Protein AF-A0A3A9BE74-F1 (afdb_monomer)

Radius of gyration: 22.1 Å; Cα contacts (8 Å, |Δi|>4): 81; chains: 1; bounding box: 49×47×72 Å

Foldseek 3Di:
DPDPDDDDDDDDDPPDDDPPVVVVVVVLLVVLLVVLLVVCCVVQLDLLNLVCLVVVVSQVVVQVVVCSCVVSVHDPVSNVVSSVVSSVVSVVVLVVVLVVVLVVLVPDPVDDPVRNVVSNVCSVDSQSVSCVRVVHDRPDDPVVDDD

Sequence (147 aa):
MQNDKVCKTVRQYNREPIPPEDMAKLQEIADDYSRVKNYVYDRFGGIGSLSKLYPGYTVQNEMTAANLRKALRLPSVYFYLAIFDALGDIKGQWIQTKSKVRQLIGANDNFTPEEKHYLRFVLKVNNAFTAILNQQDLKLPRDIWGE

Nearest PDB structures (foldseek):
  8b6l-assembly1_G  TM=3.663E-01  e=6.766E+00  Homo sapiens

pLDDT: mean 86.99, std 13.21, range [31.09, 97.31]

Structure (mmCIF, N/CA/C/O backbone):
data_AF-A0A3A9BE74-F1
#
_entry.id   AF-A0A3A9BE74-F1
#
loop_
_atom_site.group_PDB
_atom_site.id
_atom_site.type_symbol
_atom_site.label_atom_id
_atom_site.label_alt_id
_atom_site.label_comp_id
_atom_site.label_asym_id
_atom_site.label_entity_id
_atom_site.label_seq_id
_atom_site.pdbx_PDB_ins_code
_atom_site.Cartn_x
_atom_site.Cartn_y
_atom_site.Cartn_z
_atom_site.occupancy
_atom_site.B_iso_or_equiv
_atom_site.auth_seq_id
_atom_site.auth_comp_id
_atom_site.auth_asym_id
_atom_site.auth_atom_id
_atom_site.pdbx_PDB_model_num
ATOM 1 N N . MET A 1 1 ? -16.634 37.745 -11.639 1.00 43.22 1 MET A N 1
ATOM 2 C CA . MET A 1 1 ? -16.090 37.305 -12.941 1.00 43.22 1 MET A CA 1
ATOM 3 C C . MET A 1 1 ? -15.905 35.798 -12.874 1.00 43.22 1 MET A C 1
ATOM 5 O O . MET A 1 1 ? -15.111 35.339 -12.061 1.00 43.22 1 MET A O 1
ATOM 9 N N . GLN A 1 2 ? -16.711 35.037 -13.617 1.00 54.34 2 GLN A N 1
ATOM 10 C CA . GLN A 1 2 ? -16.534 33.589 -13.764 1.00 54.34 2 GLN A CA 1
ATOM 11 C C . GLN A 1 2 ? -15.200 33.340 -14.469 1.00 54.34 2 GLN A C 1
ATOM 13 O O . GLN A 1 2 ? -14.890 33.977 -15.470 1.00 54.34 2 GLN A O 1
ATOM 18 N N . ASN A 1 3 ? -14.370 32.482 -13.889 1.00 56.38 3 ASN A N 1
ATOM 19 C CA . ASN A 1 3 ? -13.081 32.129 -14.460 1.00 56.38 3 ASN A CA 1
ATOM 20 C C . ASN A 1 3 ? -13.355 31.158 -15.623 1.00 56.38 3 ASN A C 1
ATOM 22 O O . ASN A 1 3 ? -13.627 29.986 -15.373 1.00 56.38 3 ASN A O 1
ATOM 26 N N . ASP A 1 4 ? -13.310 31.647 -16.866 1.00 67.94 4 ASP A N 1
ATOM 27 C CA . ASP A 1 4 ? -13.501 30.910 -18.138 1.00 67.94 4 ASP A CA 1
ATOM 28 C C . ASP A 1 4 ? -12.377 29.886 -18.428 1.00 67.94 4 ASP A C 1
ATOM 30 O O . ASP A 1 4 ? -11.951 29.660 -19.561 1.00 67.94 4 ASP A O 1
ATOM 34 N N . LYS A 1 5 ? -11.822 29.253 -17.391 1.00 67.56 5 LYS A N 1
ATOM 35 C CA . LYS A 1 5 ? -10.755 28.262 -17.531 1.00 67.56 5 LYS A CA 1
ATOM 36 C C . LYS A 1 5 ? -11.354 26.867 -17.565 1.00 67.56 5 LYS A C 1
ATOM 38 O O . LYS A 1 5 ? -11.664 26.267 -16.541 1.00 67.56 5 LYS A O 1
ATOM 43 N N . VAL A 1 6 ? -11.482 26.342 -18.776 1.00 73.06 6 VAL A N 1
ATOM 44 C CA . VAL A 1 6 ? -11.879 24.957 -19.023 1.00 73.06 6 VAL A CA 1
ATOM 45 C C . VAL A 1 6 ? -10.674 24.038 -18.783 1.00 73.06 6 VAL A C 1
ATOM 47 O O . VAL A 1 6 ? -9.757 23.976 -19.600 1.00 73.06 6 VAL A O 1
ATOM 50 N N . CYS A 1 7 ? -10.662 23.305 -17.667 1.00 72.75 7 CYS A N 1
ATOM 51 C CA . CYS A 1 7 ? -9.668 22.258 -17.413 1.00 72.75 7 CYS A CA 1
ATOM 52 C C . CYS A 1 7 ? -10.023 20.998 -18.217 1.00 72.75 7 CYS A C 1
ATOM 54 O O . CYS A 1 7 ? -10.996 20.314 -17.905 1.00 72.75 7 CYS A O 1
ATOM 56 N N . LYS A 1 8 ? -9.231 20.673 -19.245 1.00 73.81 8 LYS A N 1
ATOM 57 C CA . LYS A 1 8 ? -9.322 19.405 -19.989 1.00 73.81 8 LYS A CA 1
ATOM 58 C C . LYS A 1 8 ? -8.047 18.596 -19.803 1.00 73.81 8 LYS A C 1
ATOM 60 O O . LYS A 1 8 ? -6.948 19.141 -19.853 1.00 73.81 8 LYS A O 1
ATOM 65 N N . THR A 1 9 ? -8.193 17.286 -19.644 1.00 78.62 9 THR A N 1
ATOM 66 C CA . THR A 1 9 ? -7.065 16.353 -19.697 1.00 78.62 9 THR A CA 1
ATOM 67 C C . THR A 1 9 ? -6.572 16.261 -21.139 1.00 78.62 9 THR A C 1
ATOM 69 O O . THR A 1 9 ? -7.210 15.629 -21.979 1.00 78.62 9 THR A O 1
ATOM 72 N N . VAL A 1 10 ? -5.444 16.904 -21.437 1.00 80.00 10 VAL A N 1
ATOM 73 C CA . VAL A 1 10 ? -4.772 16.770 -22.734 1.00 80.00 10 VAL A CA 1
ATOM 74 C C . VAL A 1 10 ? -3.904 15.519 -22.685 1.00 80.00 10 VAL A C 1
ATOM 76 O O . VAL A 1 10 ? -2.958 15.446 -21.905 1.00 80.00 10 VAL A O 1
ATOM 79 N N . ARG A 1 11 ? -4.228 14.521 -23.510 1.00 77.50 11 ARG A N 1
ATOM 80 C CA . ARG A 1 11 ? -3.345 13.374 -23.742 1.00 77.50 11 ARG A CA 1
ATOM 81 C C . ARG A 1 11 ? -2.416 13.727 -24.894 1.00 77.50 11 ARG A C 1
ATOM 83 O O . ARG A 1 11 ? -2.881 13.926 -26.012 1.00 77.50 11 ARG A O 1
ATOM 90 N N . GLN A 1 12 ? -1.127 13.856 -24.604 1.00 78.44 12 GLN A N 1
ATOM 91 C CA . GLN A 1 12 ? -0.111 14.052 -25.630 1.00 78.44 12 GLN A CA 1
ATOM 92 C C . GLN A 1 12 ? 0.393 12.688 -26.083 1.00 78.44 12 GLN A C 1
ATOM 94 O O . GLN A 1 12 ? 0.829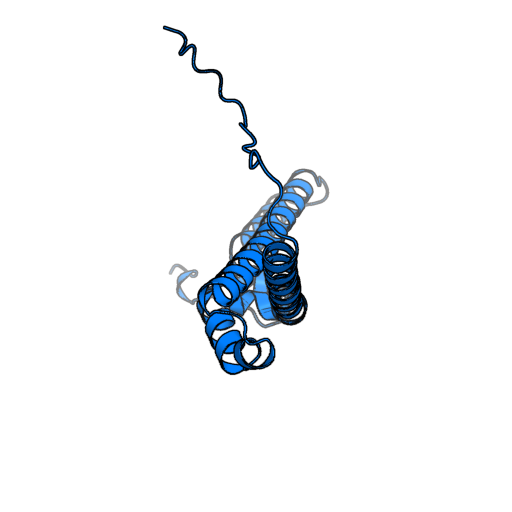 11.875 -25.272 1.00 78.44 12 GLN A O 1
ATOM 99 N N . TYR A 1 13 ? 0.299 12.451 -27.384 1.00 81.31 13 TYR A N 1
ATOM 100 C CA . TYR A 1 13 ? 0.863 11.282 -28.035 1.00 81.31 13 TYR A CA 1
ATOM 101 C C . TYR A 1 13 ? 2.060 11.737 -28.857 1.00 81.31 13 TYR A C 1
ATOM 103 O O . TYR A 1 13 ? 2.042 12.833 -29.426 1.00 81.31 13 TYR A O 1
ATOM 111 N N . ASN A 1 14 ? 3.089 10.898 -28.932 1.00 81.38 14 ASN A N 1
ATOM 112 C CA . ASN A 1 14 ? 4.168 11.147 -29.873 1.00 81.38 14 ASN A CA 1
ATOM 113 C C . ASN A 1 14 ? 3.605 11.126 -31.296 1.00 81.38 14 ASN A C 1
ATOM 115 O O . ASN A 1 14 ? 2.755 10.299 -31.629 1.00 81.38 14 ASN A O 1
ATOM 119 N N . ARG A 1 15 ? 4.085 12.054 -32.131 1.00 87.31 15 ARG A N 1
ATOM 120 C CA . ARG A 1 15 ? 3.718 12.120 -33.551 1.00 87.31 15 ARG A CA 1
ATOM 121 C C . ARG A 1 15 ? 4.101 10.835 -34.288 1.00 87.31 15 ARG A C 1
ATOM 123 O O . ARG A 1 15 ? 3.391 10.423 -35.198 1.00 87.31 15 ARG A O 1
ATOM 130 N N . GLU A 1 16 ? 5.211 10.226 -33.890 1.00 91.12 16 GLU A N 1
ATOM 131 C CA . GLU A 1 16 ? 5.730 8.987 -34.459 1.00 91.12 16 GLU A CA 1
ATOM 132 C C . GLU A 1 16 ? 5.773 7.892 -33.386 1.00 91.12 16 GLU A C 1
ATOM 134 O O . GLU A 1 16 ? 5.975 8.202 -32.203 1.00 91.12 16 GLU A O 1
ATOM 139 N N . PRO A 1 17 ? 5.575 6.617 -33.767 1.00 88.06 17 PRO A N 1
ATOM 140 C CA . PRO A 1 17 ? 5.746 5.505 -32.847 1.00 88.06 17 PRO A CA 1
ATOM 141 C C . PRO A 1 17 ? 7.155 5.493 -32.253 1.00 88.06 17 PRO A C 1
ATOM 143 O O . PRO A 1 17 ? 8.136 5.786 -32.935 1.00 88.06 17 PRO A O 1
ATOM 146 N N . ILE A 1 18 ? 7.251 5.111 -30.982 1.00 91.12 18 ILE A N 1
ATOM 147 C CA . ILE A 1 18 ? 8.545 4.843 -30.353 1.00 91.12 18 ILE A CA 1
ATOM 148 C C . ILE A 1 18 ? 9.202 3.679 -31.116 1.00 91.12 18 ILE A C 1
ATOM 150 O O . ILE A 1 18 ? 8.505 2.699 -31.408 1.00 91.12 18 ILE A O 1
ATOM 154 N N . PRO A 1 19 ? 10.507 3.757 -31.439 1.00 95.19 19 PRO A N 1
ATOM 155 C CA . PRO A 1 19 ? 11.218 2.663 -32.085 1.00 95.19 19 PRO A CA 1
ATOM 156 C C . PRO A 1 19 ? 10.998 1.330 -31.350 1.00 95.19 19 PRO A C 1
ATOM 158 O O . PRO A 1 19 ? 10.988 1.320 -30.115 1.00 95.19 19 PRO A O 1
ATOM 161 N N . PRO A 1 20 ? 10.849 0.195 -32.062 1.00 95.06 20 PRO A N 1
ATOM 162 C CA . PRO A 1 20 ? 10.540 -1.091 -31.432 1.00 95.06 20 PRO A CA 1
ATOM 163 C C . PRO A 1 20 ? 11.522 -1.496 -30.326 1.00 95.06 20 PRO A C 1
ATOM 165 O O . PRO A 1 20 ? 11.110 -2.041 -29.307 1.00 95.06 20 PRO A O 1
ATOM 168 N N . GLU A 1 21 ? 12.809 -1.191 -30.504 1.00 95.56 21 GLU A N 1
ATOM 169 C CA . GLU A 1 21 ? 13.851 -1.474 -29.514 1.00 95.56 21 GLU A CA 1
ATOM 170 C C . GLU A 1 21 ? 13.658 -0.671 -28.218 1.00 95.56 21 GLU A C 1
ATOM 172 O O . GLU A 1 21 ? 13.757 -1.216 -27.119 1.00 95.56 21 GLU A O 1
ATOM 177 N N . ASP A 1 22 ? 13.340 0.618 -28.332 1.00 94.62 22 ASP A N 1
ATOM 178 C CA . ASP A 1 22 ? 13.110 1.480 -27.173 1.00 94.62 22 ASP A CA 1
ATOM 179 C C . ASP A 1 22 ? 11.806 1.117 -26.465 1.00 94.62 22 ASP A C 1
ATOM 181 O O . ASP A 1 22 ? 11.757 1.083 -25.237 1.00 94.62 22 ASP A O 1
ATOM 185 N N . MET A 1 23 ? 10.763 0.772 -27.225 1.00 94.75 23 MET A N 1
ATOM 186 C CA . MET A 1 23 ? 9.523 0.252 -26.652 1.00 94.75 23 MET A CA 1
ATOM 187 C C . MET A 1 23 ? 9.772 -1.045 -25.875 1.00 94.75 23 MET A C 1
ATOM 189 O O . MET A 1 23 ? 9.283 -1.176 -24.757 1.00 94.75 23 MET A O 1
ATOM 193 N N . ALA A 1 24 ? 10.572 -1.969 -26.415 1.00 95.94 24 ALA A N 1
ATOM 194 C CA . ALA A 1 24 ? 10.918 -3.210 -25.726 1.00 95.94 24 ALA A CA 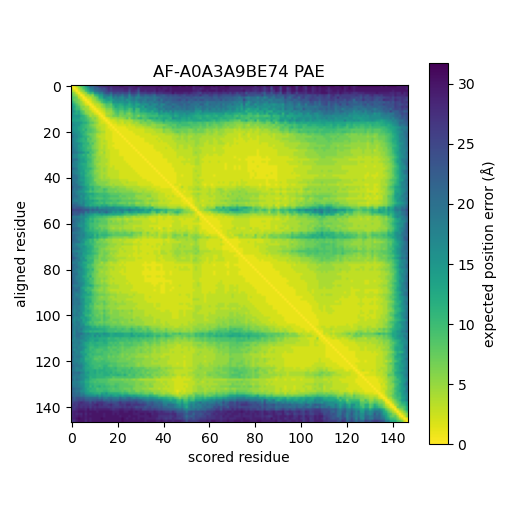1
ATOM 195 C C . ALA A 1 24 ? 11.631 -2.944 -24.388 1.00 95.94 24 ALA A C 1
ATOM 197 O O . ALA A 1 24 ? 11.254 -3.528 -23.372 1.00 95.94 24 ALA A O 1
ATOM 198 N N . LYS A 1 25 ? 12.582 -1.998 -24.353 1.00 93.56 25 LYS A N 1
ATOM 199 C CA . LYS A 1 25 ? 13.247 -1.567 -23.107 1.00 93.56 25 LYS A CA 1
ATOM 200 C C . LYS A 1 25 ? 12.259 -0.969 -22.102 1.00 93.56 25 LYS A C 1
ATOM 202 O O . LYS A 1 25 ? 12.344 -1.248 -20.909 1.00 93.56 25 LYS A O 1
ATOM 207 N N . LEU A 1 26 ? 11.314 -0.144 -22.561 1.00 93.81 26 LEU A N 1
ATOM 208 C CA . LEU A 1 26 ? 10.272 0.421 -21.695 1.00 93.81 26 LEU A CA 1
ATOM 209 C C . LEU A 1 26 ? 9.352 -0.666 -21.128 1.00 93.81 26 LEU A C 1
ATOM 211 O O . LEU A 1 26 ? 8.977 -0.592 -19.959 1.00 93.81 26 LEU A O 1
ATOM 215 N N . GLN A 1 27 ? 9.013 -1.672 -21.936 1.00 95.69 27 GLN A N 1
ATOM 216 C CA . GLN A 1 27 ? 8.211 -2.819 -21.518 1.00 95.69 27 GLN A CA 1
ATOM 217 C C . GLN A 1 27 ? 8.937 -3.635 -20.440 1.00 95.69 27 GLN A C 1
ATOM 219 O O . GLN A 1 27 ? 8.345 -3.931 -19.409 1.00 95.69 27 GLN A O 1
ATOM 224 N N . GLU A 1 28 ? 10.234 -3.907 -20.625 1.00 95.44 28 GLU A N 1
ATOM 225 C CA . GLU A 1 28 ? 11.073 -4.606 -19.640 1.00 95.44 28 GLU A CA 1
ATOM 226 C C . GLU A 1 28 ? 11.116 -3.853 -18.300 1.00 95.44 28 GLU A C 1
ATOM 228 O O . GLU A 1 28 ? 10.883 -4.436 -17.240 1.00 95.44 28 GLU A O 1
ATOM 233 N N . ILE A 1 29 ? 11.315 -2.529 -18.340 1.00 95.00 29 ILE A N 1
ATOM 234 C CA . ILE A 1 29 ? 11.275 -1.684 -17.137 1.00 95.00 29 ILE A CA 1
ATOM 235 C C . ILE A 1 29 ? 9.895 -1.742 -16.473 1.00 95.00 29 ILE A C 1
ATOM 237 O O . ILE A 1 29 ? 9.818 -1.803 -15.246 1.00 95.00 29 ILE A O 1
ATOM 241 N N . ALA A 1 30 ? 8.810 -1.708 -17.251 1.00 95.81 30 ALA A N 1
ATOM 242 C CA . ALA A 1 30 ? 7.449 -1.772 -16.724 1.00 95.81 30 ALA A CA 1
ATOM 243 C C . ALA A 1 30 ? 7.149 -3.126 -16.058 1.00 95.81 30 ALA A C 1
ATOM 245 O O . ALA A 1 30 ? 6.542 -3.160 -14.982 1.00 95.81 30 ALA A O 1
ATOM 246 N N . ASP A 1 31 ? 7.617 -4.225 -16.646 1.00 97.19 31 ASP A N 1
ATOM 247 C CA . ASP A 1 31 ? 7.471 -5.570 -16.091 1.00 97.19 31 ASP A CA 1
ATOM 248 C C . ASP A 1 31 ? 8.232 -5.706 -14.769 1.00 97.19 31 ASP A C 1
ATOM 250 O O . ASP A 1 31 ? 7.682 -6.173 -13.766 1.00 97.19 31 ASP A O 1
ATOM 254 N N . ASP A 1 32 ? 9.475 -5.229 -14.716 1.00 97.00 32 ASP A N 1
ATOM 255 C CA . ASP A 1 32 ? 10.268 -5.248 -13.488 1.00 97.00 32 ASP A CA 1
ATOM 256 C C . ASP A 1 32 ? 9.719 -4.298 -12.420 1.00 97.00 32 ASP A C 1
ATOM 258 O O . ASP A 1 32 ? 9.692 -4.643 -11.236 1.00 97.00 32 ASP A O 1
ATOM 262 N N . TYR A 1 33 ? 9.200 -3.136 -12.816 1.00 97.06 33 TYR A N 1
ATOM 263 C CA . TYR A 1 33 ? 8.477 -2.231 -11.924 1.00 97.06 33 TYR A CA 1
ATOM 264 C C . TYR A 1 33 ? 7.259 -2.931 -11.301 1.00 97.06 33 TYR A C 1
ATOM 266 O O . TYR A 1 33 ? 7.060 -2.875 -10.085 1.00 97.06 33 TYR A O 1
ATOM 274 N N . SER A 1 34 ? 6.483 -3.657 -12.111 1.00 97.00 34 SER A N 1
ATOM 275 C CA . SER A 1 34 ? 5.336 -4.454 -11.659 1.00 97.00 34 SER A CA 1
ATOM 276 C C . SER A 1 34 ? 5.751 -5.555 -10.679 1.00 97.00 34 SER A C 1
ATOM 278 O O . SER A 1 34 ? 5.138 -5.714 -9.623 1.00 97.00 34 SER A O 1
ATOM 280 N N . ARG A 1 35 ? 6.858 -6.261 -10.950 1.00 97.31 35 ARG A N 1
ATOM 281 C CA . ARG A 1 35 ? 7.423 -7.264 -10.027 1.00 97.31 35 ARG A CA 1
ATOM 282 C C . ARG A 1 35 ? 7.789 -6.664 -8.674 1.00 97.31 35 ARG A C 1
ATOM 284 O O . ARG A 1 35 ? 7.510 -7.278 -7.645 1.00 97.31 35 ARG A O 1
ATOM 291 N N . VAL A 1 36 ? 8.376 -5.466 -8.654 1.00 96.94 36 VAL A N 1
ATOM 292 C CA . VAL A 1 36 ? 8.682 -4.758 -7.400 1.00 96.94 36 VAL A CA 1
ATOM 293 C C . VAL A 1 36 ? 7.399 -4.407 -6.648 1.00 96.94 36 VAL A C 1
ATOM 295 O O . VAL A 1 36 ? 7.337 -4.643 -5.441 1.00 96.94 36 VAL A O 1
ATOM 298 N N . LYS A 1 37 ? 6.365 -3.901 -7.336 1.00 97.25 37 LYS A N 1
ATOM 299 C CA . LYS A 1 37 ? 5.066 -3.607 -6.708 1.00 97.25 37 LYS A CA 1
ATOM 300 C C . LYS A 1 37 ? 4.433 -4.857 -6.099 1.00 97.25 37 LYS A C 1
ATOM 302 O O . LYS A 1 37 ? 4.070 -4.830 -4.927 1.00 97.25 37 LYS A O 1
ATOM 307 N N . ASN A 1 38 ? 4.379 -5.956 -6.847 1.00 97.31 38 ASN A N 1
ATOM 308 C CA . ASN A 1 38 ? 3.819 -7.224 -6.373 1.00 97.31 38 ASN A CA 1
ATOM 309 C C . ASN A 1 38 ? 4.568 -7.753 -5.150 1.00 97.31 38 ASN A C 1
ATOM 311 O O . ASN A 1 3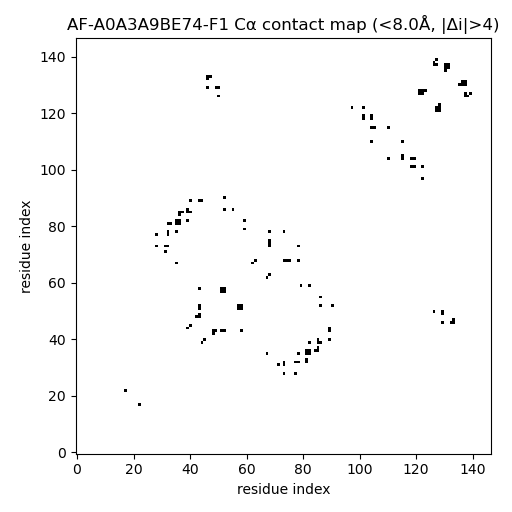8 ? 3.944 -8.095 -4.152 1.00 97.31 38 ASN A O 1
ATOM 315 N N . TYR A 1 39 ? 5.901 -7.692 -5.165 1.00 95.62 39 TYR A N 1
ATOM 316 C CA . TYR A 1 39 ? 6.703 -8.067 -4.003 1.00 95.62 39 TYR A CA 1
ATOM 317 C C . TYR A 1 39 ? 6.360 -7.226 -2.759 1.00 95.62 39 TYR A C 1
ATOM 319 O O . TYR A 1 39 ? 6.306 -7.742 -1.640 1.00 95.62 39 TYR A O 1
ATOM 327 N N . VAL A 1 40 ? 6.110 -5.923 -2.934 1.00 95.19 40 VAL A N 1
ATOM 328 C CA . VAL A 1 40 ? 5.679 -5.042 -1.839 1.00 95.19 40 VAL A CA 1
ATOM 329 C C . VAL A 1 40 ? 4.268 -5.399 -1.367 1.00 95.19 40 VAL A C 1
ATOM 331 O O . VAL A 1 40 ? 4.043 -5.444 -0.159 1.00 95.19 40 VAL A O 1
ATOM 334 N N . TYR A 1 41 ? 3.330 -5.681 -2.272 1.00 95.88 41 TYR A N 1
ATOM 335 C CA . TYR A 1 41 ? 1.972 -6.088 -1.904 1.00 95.88 41 TYR A CA 1
ATOM 336 C C . TYR A 1 41 ? 1.954 -7.395 -1.115 1.00 95.88 41 TYR A C 1
ATOM 338 O O . TYR A 1 41 ? 1.355 -7.438 -0.041 1.00 95.88 41 TYR A O 1
ATOM 346 N N . ASP A 1 42 ? 2.671 -8.415 -1.581 1.00 95.06 42 ASP A N 1
ATOM 347 C CA . ASP A 1 42 ? 2.716 -9.727 -0.932 1.00 95.06 42 ASP A CA 1
ATOM 348 C C . ASP A 1 42 ? 3.284 -9.631 0.487 1.00 95.06 42 ASP A C 1
ATOM 350 O O . ASP A 1 42 ? 2.791 -10.256 1.426 1.00 95.06 42 ASP A O 1
ATOM 354 N N . ARG A 1 43 ? 4.316 -8.801 0.671 1.00 93.56 43 ARG A N 1
ATOM 355 C CA . ARG A 1 43 ? 5.025 -8.687 1.950 1.00 93.56 43 ARG A CA 1
ATOM 356 C C . ARG A 1 43 ? 4.401 -7.676 2.912 1.00 93.56 43 ARG A C 1
ATOM 358 O O . ARG A 1 43 ? 4.470 -7.854 4.132 1.00 93.56 43 ARG A O 1
ATOM 365 N N . PHE A 1 44 ? 3.823 -6.593 2.396 1.00 93.62 44 PHE A N 1
ATOM 366 C CA . PHE A 1 44 ? 3.386 -5.450 3.204 1.00 93.62 44 PHE A CA 1
ATOM 367 C C . PHE A 1 44 ? 1.891 -5.133 3.117 1.00 93.62 44 PHE A C 1
ATOM 369 O O . PHE A 1 44 ? 1.423 -4.277 3.867 1.00 93.62 44 PHE A O 1
ATOM 376 N N . GLY A 1 45 ? 1.131 -5.825 2.265 1.00 91.31 45 GLY A N 1
ATOM 377 C CA . GLY A 1 45 ? -0.314 -5.628 2.127 1.00 91.31 45 GLY A CA 1
ATOM 378 C C . GLY A 1 45 ? -1.138 -6.183 3.295 1.00 91.31 45 GLY A C 1
ATOM 379 O O . GLY A 1 45 ? -2.251 -5.722 3.537 1.00 91.31 45 GLY A O 1
ATOM 380 N N . GLY A 1 46 ? -0.596 -7.142 4.050 1.00 91.38 46 GLY A N 1
ATOM 381 C CA . GLY A 1 46 ? -1.285 -7.769 5.180 1.00 91.38 46 GLY A CA 1
ATOM 382 C C . GLY A 1 46 ? -1.323 -6.931 6.467 1.00 91.38 46 GLY A C 1
ATOM 383 O O . GLY A 1 46 ? -0.524 -6.016 6.680 1.00 91.38 46 GLY A O 1
ATOM 384 N N . ILE A 1 47 ? -2.216 -7.316 7.388 1.00 91.19 47 ILE A N 1
ATOM 385 C CA . ILE A 1 47 ? -2.400 -6.672 8.705 1.00 91.19 47 ILE A CA 1
ATOM 386 C C . ILE A 1 47 ? -1.128 -6.645 9.570 1.00 91.19 47 ILE A C 1
ATOM 388 O O . ILE A 1 47 ? -0.905 -5.673 10.294 1.00 91.19 47 ILE A O 1
ATOM 392 N N . GLY A 1 48 ? -0.254 -7.652 9.443 1.00 88.69 48 GLY A N 1
ATOM 393 C CA . GLY A 1 48 ? 1.008 -7.749 10.193 1.00 88.69 48 GLY A CA 1
ATOM 394 C C . GLY A 1 48 ? 2.026 -6.671 9.834 1.00 88.69 48 GLY A C 1
ATOM 395 O O . GLY A 1 48 ? 2.926 -6.368 10.615 1.00 88.69 48 GLY A O 1
ATOM 396 N N . SER A 1 49 ? 1.859 -6.050 8.669 1.00 88.50 49 SER A N 1
ATOM 397 C CA . SER A 1 49 ? 2.758 -5.022 8.156 1.00 88.50 49 SER A CA 1
ATOM 398 C C . SER A 1 49 ? 2.255 -3.601 8.419 1.00 88.50 49 SER A C 1
ATOM 400 O O . SER A 1 49 ? 2.968 -2.645 8.120 1.00 88.50 49 SER A O 1
ATOM 402 N N . LEU A 1 50 ? 1.082 -3.433 9.048 1.00 87.44 50 LEU A N 1
ATOM 403 C CA . LEU A 1 50 ? 0.494 -2.128 9.388 1.00 87.44 50 LEU A CA 1
ATOM 404 C C . LEU A 1 50 ? 1.441 -1.231 10.198 1.00 87.44 50 LEU A C 1
ATOM 406 O O . LEU A 1 50 ? 1.559 -0.040 9.909 1.00 87.44 50 LEU A O 1
ATOM 410 N N . SER A 1 51 ? 2.161 -1.807 11.163 1.00 84.25 51 SER A N 1
ATOM 411 C CA . SER A 1 51 ? 3.160 -1.094 11.972 1.00 84.25 51 SER A CA 1
ATOM 412 C C . SER A 1 51 ? 4.371 -0.629 11.156 1.00 84.25 51 SER A C 1
ATOM 414 O O . SER A 1 51 ? 5.044 0.319 11.541 1.00 84.25 51 SER A O 1
ATOM 416 N N . LYS A 1 52 ? 4.642 -1.256 10.005 1.00 86.69 52 LYS A N 1
ATOM 417 C CA . LYS A 1 52 ? 5.753 -0.906 9.107 1.00 86.69 52 LYS A CA 1
ATOM 418 C C . LYS A 1 52 ? 5.377 0.162 8.082 1.00 86.69 52 LYS A C 1
ATOM 420 O O . LYS A 1 52 ? 6.260 0.813 7.528 1.00 86.69 52 LYS A O 1
ATOM 425 N N . LEU A 1 53 ? 4.081 0.367 7.829 1.00 84.00 53 LEU A N 1
ATOM 426 C CA . LEU A 1 53 ? 3.597 1.422 6.927 1.00 84.00 53 LEU A CA 1
ATOM 427 C C . LEU A 1 53 ? 3.851 2.829 7.496 1.00 84.00 53 LEU A C 1
ATOM 429 O O . LEU A 1 53 ? 3.922 3.806 6.736 1.00 84.00 53 LEU A O 1
ATOM 433 N N . TYR A 1 54 ? 4.007 2.912 8.822 1.00 73.31 54 TYR A N 1
ATOM 434 C CA . TYR A 1 54 ? 4.232 4.131 9.586 1.00 73.31 54 TYR A CA 1
ATOM 435 C C . TYR A 1 54 ? 5.355 3.903 10.603 1.00 73.31 54 TYR A C 1
ATOM 437 O O . TYR A 1 54 ? 5.108 3.273 11.626 1.00 73.31 54 TYR A O 1
ATOM 445 N N . PRO A 1 55 ? 6.567 4.430 10.393 1.00 67.69 55 PRO A N 1
ATOM 446 C CA . PRO A 1 55 ? 7.021 5.311 9.315 1.00 67.69 55 PRO A CA 1
ATOM 447 C C . PRO A 1 55 ? 7.508 4.534 8.074 1.00 67.69 55 PRO A C 1
ATOM 449 O O . PRO A 1 55 ? 8.246 3.560 8.172 1.00 67.69 55 PRO A O 1
ATOM 452 N N . GLY A 1 56 ? 7.126 4.987 6.875 1.00 71.12 56 GLY A N 1
ATOM 453 C CA . GLY A 1 56 ? 7.336 4.256 5.610 1.00 71.12 56 GLY A CA 1
ATOM 454 C C . GLY A 1 56 ? 8.793 4.007 5.178 1.00 71.12 56 GLY A C 1
ATOM 455 O O . GLY A 1 56 ? 9.009 3.452 4.102 1.00 71.12 56 GLY A O 1
ATOM 456 N N . TYR A 1 57 ? 9.794 4.405 5.970 1.00 81.88 57 TYR A N 1
ATOM 457 C CA . TYR A 1 57 ? 11.200 4.072 5.722 1.00 81.88 57 TYR A CA 1
ATOM 458 C C . TYR A 1 57 ? 11.531 2.615 6.077 1.00 81.88 57 TYR A C 1
ATOM 460 O O . TYR A 1 57 ? 12.449 2.049 5.491 1.00 81.88 57 TYR A O 1
ATOM 468 N N . THR A 1 58 ? 10.774 1.973 6.977 1.00 88.88 58 THR A N 1
ATOM 469 C CA . THR A 1 58 ? 11.007 0.566 7.351 1.00 88.88 58 THR A CA 1
ATOM 470 C C . THR A 1 58 ? 10.896 -0.349 6.135 1.00 88.88 58 THR A C 1
ATOM 472 O O . THR A 1 58 ? 11.773 -1.174 5.886 1.00 88.88 58 THR A O 1
ATOM 475 N N . VAL A 1 59 ? 9.864 -0.136 5.316 1.00 89.62 59 VAL A N 1
ATOM 476 C CA . VAL A 1 59 ? 9.669 -0.886 4.071 1.00 89.62 59 VAL A CA 1
ATOM 477 C C . VAL A 1 59 ? 10.796 -0.615 3.075 1.00 89.62 59 VAL A C 1
ATOM 479 O O . VAL A 1 59 ? 11.306 -1.552 2.470 1.00 89.62 59 VAL A O 1
ATOM 482 N N . GLN A 1 60 ? 11.257 0.632 2.945 1.00 88.25 60 GLN A N 1
ATOM 483 C CA . GLN A 1 60 ? 12.382 0.958 2.059 1.00 88.25 60 GLN A CA 1
ATOM 484 C C . GLN A 1 60 ? 13.677 0.253 2.478 1.00 88.25 60 GLN A C 1
ATOM 486 O O . GLN A 1 60 ? 14.391 -0.275 1.622 1.00 88.25 60 GLN A O 1
ATOM 491 N N . ASN A 1 61 ? 13.964 0.204 3.781 1.00 89.88 61 ASN A N 1
ATOM 492 C CA . ASN A 1 61 ? 15.141 -0.477 4.317 1.00 89.88 61 ASN A CA 1
ATOM 493 C C . ASN A 1 61 ? 15.076 -1.984 4.040 1.00 89.88 61 ASN A C 1
ATOM 495 O O . ASN A 1 61 ? 16.036 -2.560 3.527 1.00 89.88 61 ASN A O 1
ATOM 499 N N . GLU A 1 62 ? 13.924 -2.613 4.294 1.00 91.88 62 GLU A N 1
ATOM 500 C CA . GLU A 1 62 ? 13.711 -4.035 4.003 1.00 91.88 62 GLU A CA 1
ATOM 501 C C . GLU A 1 62 ? 13.812 -4.347 2.501 1.00 91.88 62 GLU A C 1
ATOM 503 O O . GLU A 1 62 ? 14.426 -5.345 2.120 1.00 91.88 62 GLU A O 1
ATOM 508 N N . MET A 1 63 ? 13.266 -3.484 1.640 1.00 92.25 63 MET A N 1
ATOM 509 C CA . MET A 1 63 ? 13.350 -3.633 0.183 1.00 92.25 63 MET A CA 1
ATOM 510 C C . MET A 1 63 ? 14.777 -3.459 -0.341 1.00 92.25 63 MET A C 1
ATOM 512 O O . MET A 1 63 ? 15.202 -4.180 -1.244 1.00 92.25 63 MET A O 1
ATOM 516 N N . THR A 1 64 ? 15.540 -2.533 0.242 1.00 88.38 64 THR A N 1
ATOM 517 C CA . THR A 1 64 ? 16.951 -2.321 -0.110 1.00 88.38 64 THR A CA 1
ATOM 518 C C . THR A 1 64 ? 17.800 -3.528 0.300 1.00 88.38 64 THR A C 1
ATOM 520 O O . THR A 1 64 ? 18.665 -3.960 -0.463 1.00 88.38 64 THR A O 1
ATOM 523 N N . ALA A 1 65 ? 17.510 -4.126 1.460 1.00 90.19 65 ALA A N 1
ATOM 524 C CA . ALA A 1 65 ? 18.188 -5.324 1.950 1.00 90.19 65 ALA A CA 1
ATOM 525 C C . ALA A 1 65 ? 17.834 -6.599 1.160 1.00 90.19 65 ALA A C 1
ATOM 527 O O . ALA A 1 65 ? 18.658 -7.505 1.058 1.00 90.19 65 ALA A O 1
ATOM 528 N N . ALA A 1 66 ? 16.644 -6.666 0.551 1.00 86.75 66 ALA A N 1
ATOM 529 C CA . ALA A 1 66 ? 16.172 -7.836 -0.195 1.00 86.75 66 ALA A CA 1
ATOM 530 C C . ALA A 1 66 ? 16.962 -8.131 -1.488 1.00 86.75 66 ALA A C 1
ATOM 532 O O . ALA A 1 66 ? 16.688 -9.127 -2.149 1.00 86.75 66 ALA A O 1
ATOM 533 N N . ASN A 1 67 ? 17.912 -7.271 -1.887 1.00 89.06 67 ASN A N 1
ATOM 534 C CA . ASN A 1 67 ? 18.696 -7.362 -3.131 1.00 89.06 67 ASN A CA 1
ATOM 535 C C . ASN A 1 67 ? 17.862 -7.493 -4.429 1.00 89.06 67 ASN A C 1
ATOM 537 O O . ASN A 1 67 ? 18.440 -7.644 -5.507 1.00 89.06 67 ASN A O 1
ATOM 541 N N . LEU A 1 68 ? 16.533 -7.343 -4.361 1.00 92.25 68 LEU A N 1
ATOM 542 C CA . LEU A 1 68 ? 15.603 -7.481 -5.485 1.00 92.25 68 LEU A CA 1
ATOM 543 C C . LEU A 1 68 ? 15.967 -6.547 -6.641 1.00 92.25 68 LEU A C 1
ATOM 545 O O . LEU A 1 68 ? 16.020 -6.966 -7.792 1.00 92.25 68 LEU A O 1
ATOM 549 N N . ARG A 1 69 ? 16.329 -5.297 -6.330 1.00 93.44 69 ARG A N 1
ATOM 550 C CA . ARG A 1 69 ? 16.792 -4.327 -7.330 1.00 93.44 69 ARG A CA 1
ATOM 551 C C . ARG A 1 69 ? 17.977 -4.845 -8.148 1.00 93.44 69 ARG A C 1
ATOM 553 O O . ARG A 1 69 ? 18.026 -4.636 -9.353 1.00 93.44 69 ARG A O 1
ATOM 560 N N . LYS A 1 70 ? 18.951 -5.485 -7.489 1.00 92.25 70 LYS A N 1
ATOM 561 C CA . LYS A 1 70 ? 20.137 -6.031 -8.164 1.00 92.25 70 LYS A CA 1
ATOM 562 C C . LYS A 1 70 ? 19.760 -7.226 -9.037 1.00 92.25 70 LYS A C 1
ATOM 564 O O . LYS A 1 70 ? 20.270 -7.322 -10.146 1.00 92.25 70 LYS A O 1
ATOM 569 N N . ALA A 1 71 ? 18.858 -8.085 -8.556 1.00 93.12 71 ALA A N 1
ATOM 570 C CA . ALA A 1 71 ? 18.367 -9.238 -9.309 1.00 93.12 71 ALA A CA 1
ATOM 571 C C . ALA A 1 71 ? 17.642 -8.823 -10.600 1.00 93.12 71 ALA A C 1
ATOM 573 O O . ALA A 1 71 ? 17.887 -9.414 -11.645 1.00 93.12 71 ALA A O 1
ATOM 574 N N . LEU A 1 72 ? 16.828 -7.764 -10.539 1.00 93.00 72 LEU A N 1
ATOM 575 C CA . LEU A 1 72 ? 16.101 -7.219 -11.693 1.00 93.00 72 LEU A CA 1
ATOM 576 C C . LEU A 1 72 ? 16.949 -6.273 -12.560 1.00 93.00 72 LEU A C 1
ATOM 578 O O . LEU A 1 72 ? 16.492 -5.805 -13.586 1.00 93.00 72 LEU A O 1
ATOM 582 N N . ARG A 1 73 ? 18.171 -5.914 -12.134 1.00 93.12 73 ARG A N 1
ATOM 583 C CA . ARG A 1 73 ? 19.004 -4.873 -12.781 1.00 93.12 73 ARG A CA 1
ATOM 584 C C . ARG A 1 73 ? 18.276 -3.533 -12.992 1.00 93.12 73 ARG A C 1
ATOM 586 O O . ARG A 1 73 ? 18.711 -2.702 -13.785 1.00 93.12 73 ARG A O 1
ATOM 593 N N . LEU A 1 74 ? 17.224 -3.285 -12.214 1.00 93.62 74 LEU A N 1
ATOM 594 C CA . LEU A 1 74 ? 16.379 -2.107 -12.340 1.00 93.62 74 LEU A CA 1
ATOM 595 C C . LEU A 1 74 ? 17.130 -0.852 -11.851 1.00 93.62 74 LEU A C 1
ATOM 597 O O . LEU A 1 74 ? 17.728 -0.872 -10.757 1.00 93.62 74 LEU A O 1
ATOM 601 N N . PRO A 1 75 ? 17.088 0.268 -12.600 1.00 93.06 75 PRO A N 1
ATOM 602 C CA . PRO A 1 75 ? 17.607 1.541 -12.120 1.00 93.06 75 PRO A CA 1
ATOM 603 C C . PRO A 1 75 ? 16.975 1.935 -10.782 1.00 93.06 75 PRO A C 1
ATOM 605 O O . PRO A 1 75 ? 15.785 1.722 -10.541 1.00 93.06 75 PRO A O 1
ATOM 608 N N . SER A 1 76 ? 17.776 2.533 -9.896 1.00 91.94 76 SER A N 1
ATOM 609 C CA . SER A 1 76 ? 17.348 2.881 -8.533 1.00 91.94 76 SER A CA 1
ATOM 610 C C . SER A 1 76 ? 16.102 3.759 -8.508 1.00 91.94 76 SER A C 1
ATOM 612 O O . SER A 1 76 ? 15.226 3.532 -7.679 1.00 91.94 76 SER A O 1
ATOM 614 N N . VAL A 1 77 ? 15.999 4.710 -9.437 1.00 94.12 77 VAL A N 1
ATOM 615 C CA . VAL A 1 77 ? 14.857 5.625 -9.545 1.00 94.12 77 VAL A CA 1
ATOM 616 C C . VAL A 1 77 ? 13.546 4.849 -9.697 1.00 94.12 77 VAL A C 1
ATOM 618 O O . VAL A 1 77 ? 12.642 5.030 -8.887 1.00 94.12 77 VAL A O 1
ATOM 621 N N . TYR A 1 78 ? 13.460 3.926 -10.660 1.00 94.75 78 TYR A N 1
ATOM 622 C CA . TYR A 1 78 ? 12.251 3.126 -10.883 1.00 94.75 78 TYR A CA 1
ATOM 623 C C . TYR A 1 78 ? 11.958 2.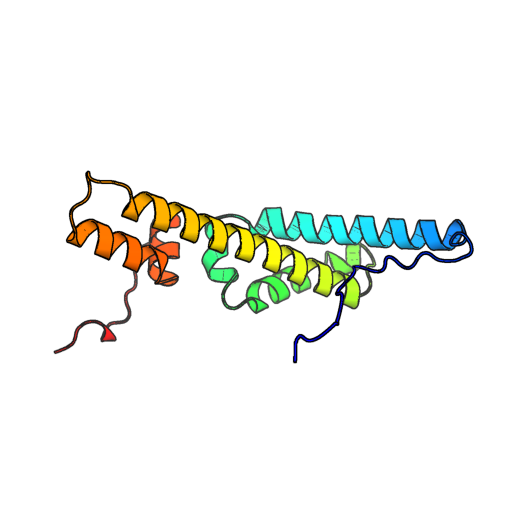172 -9.725 1.00 94.75 78 TYR A C 1
ATOM 625 O O . TYR A 1 78 ? 10.800 1.993 -9.361 1.00 94.75 78 TYR A O 1
ATOM 633 N N . PHE A 1 79 ? 12.994 1.616 -9.094 1.00 94.81 79 PHE A N 1
ATOM 634 C CA . PHE A 1 79 ? 12.827 0.747 -7.931 1.00 94.81 79 PHE A CA 1
ATOM 635 C C . PHE A 1 79 ? 12.180 1.477 -6.746 1.00 94.81 79 PHE A C 1
ATOM 637 O O . PHE A 1 79 ? 11.213 0.983 -6.169 1.00 94.81 79 PHE A O 1
ATOM 644 N N . TYR A 1 80 ? 12.679 2.664 -6.390 1.00 93.56 80 TYR A N 1
ATOM 645 C CA . TYR A 1 80 ? 12.099 3.441 -5.293 1.00 93.56 80 TYR A CA 1
ATOM 646 C C . TYR A 1 80 ? 10.711 3.978 -5.644 1.00 93.56 80 TYR A C 1
ATOM 648 O O . TYR A 1 80 ? 9.826 3.932 -4.792 1.00 93.56 80 TYR A O 1
ATOM 656 N N . LEU A 1 81 ? 10.489 4.415 -6.890 1.00 95.06 81 LEU A N 1
ATOM 657 C CA . LEU A 1 81 ? 9.158 4.812 -7.354 1.00 95.06 81 LEU A CA 1
ATOM 658 C C . LEU A 1 81 ? 8.146 3.668 -7.205 1.00 95.06 81 LEU A C 1
ATOM 660 O O . LEU A 1 81 ? 7.096 3.889 -6.611 1.00 95.06 81 LEU A O 1
ATOM 664 N N . ALA A 1 82 ? 8.494 2.445 -7.621 1.00 96.06 82 ALA A N 1
ATOM 665 C CA . ALA A 1 82 ? 7.630 1.271 -7.470 1.00 96.06 82 ALA A CA 1
ATOM 666 C C . ALA A 1 82 ? 7.272 0.994 -6.007 1.00 96.06 82 ALA A C 1
ATOM 668 O O . ALA A 1 82 ? 6.119 0.705 -5.690 1.00 96.06 82 ALA A O 1
ATOM 669 N N . ILE A 1 83 ? 8.245 1.123 -5.099 1.00 94.56 83 ILE A N 1
ATOM 670 C CA . ILE A 1 83 ? 8.013 0.954 -3.660 1.00 94.56 83 ILE A CA 1
ATOM 671 C C . ILE A 1 83 ? 7.042 2.013 -3.138 1.00 94.56 83 ILE A C 1
ATOM 673 O O . ILE A 1 83 ? 6.104 1.676 -2.417 1.00 94.56 83 ILE A O 1
ATOM 677 N N . PHE A 1 84 ? 7.256 3.286 -3.473 1.00 93.12 84 PHE A N 1
ATOM 678 C CA . PHE A 1 84 ? 6.400 4.375 -3.000 1.00 93.12 84 PHE A CA 1
ATOM 679 C C . PHE A 1 84 ? 4.984 4.288 -3.550 1.00 93.12 84 PHE A C 1
ATOM 681 O O . PHE A 1 84 ? 4.037 4.528 -2.805 1.00 93.12 84 PHE A O 1
ATOM 688 N N . ASP A 1 85 ? 4.851 3.911 -4.815 1.00 95.25 85 ASP A N 1
ATOM 689 C CA . ASP A 1 85 ? 3.573 3.719 -5.482 1.00 95.25 85 ASP A CA 1
ATOM 690 C C . ASP A 1 85 ? 2.785 2.572 -4.830 1.00 95.25 85 ASP A C 1
ATOM 692 O O . ASP A 1 85 ? 1.674 2.775 -4.345 1.00 95.25 85 ASP A O 1
ATOM 696 N N . ALA A 1 86 ? 3.411 1.401 -4.648 1.00 95.50 86 ALA A N 1
ATOM 697 C CA . ALA A 1 86 ? 2.787 0.280 -3.941 1.00 95.50 86 ALA A CA 1
ATOM 698 C C . ALA A 1 86 ? 2.430 0.616 -2.480 1.00 95.50 86 ALA A C 1
ATOM 700 O O . ALA A 1 86 ? 1.358 0.252 -1.996 1.00 95.50 86 ALA A O 1
ATOM 701 N N . LEU A 1 87 ? 3.289 1.352 -1.765 1.00 93.81 87 LEU A N 1
ATOM 702 C CA . LEU A 1 87 ? 2.976 1.845 -0.420 1.00 93.81 87 LEU A CA 1
ATOM 703 C C . LEU A 1 87 ? 1.805 2.834 -0.418 1.00 93.81 87 LEU A C 1
ATOM 705 O O . LEU A 1 87 ? 1.017 2.836 0.530 1.00 93.81 87 LEU A O 1
ATOM 709 N N . GLY A 1 88 ? 1.710 3.685 -1.439 1.00 93.38 88 GLY A N 1
ATOM 710 C CA . GLY A 1 88 ? 0.599 4.604 -1.654 1.00 93.38 88 GLY A CA 1
ATOM 711 C C . GLY A 1 88 ? -0.713 3.852 -1.834 1.00 93.38 88 GLY A C 1
ATOM 712 O O . GLY A 1 88 ? -1.678 4.147 -1.129 1.00 93.38 88 GLY A O 1
ATOM 713 N N . ASP A 1 89 ? -0.712 2.823 -2.679 1.00 95.44 89 ASP A N 1
ATOM 714 C CA . ASP A 1 89 ? -1.868 1.958 -2.923 1.00 95.44 89 ASP A CA 1
ATOM 715 C C . ASP A 1 89 ? -2.333 1.256 -1.639 1.00 95.44 89 ASP A C 1
ATOM 717 O O . ASP A 1 89 ? -3.507 1.350 -1.273 1.00 95.44 89 ASP A O 1
ATOM 721 N N . ILE A 1 90 ? -1.413 0.625 -0.896 1.00 94.12 90 ILE A N 1
ATOM 722 C CA . ILE A 1 90 ? -1.728 -0.052 0.375 1.00 94.12 90 ILE A CA 1
ATOM 723 C C . ILE A 1 90 ? -2.336 0.943 1.374 1.00 94.12 90 ILE A C 1
ATOM 725 O O . ILE A 1 90 ? -3.384 0.684 1.972 1.00 94.12 90 ILE A O 1
ATOM 729 N N . LYS A 1 91 ? -1.711 2.115 1.551 1.00 91.94 91 LYS A N 1
ATOM 730 C CA . LYS A 1 91 ? -2.227 3.164 2.447 1.00 91.94 91 LYS A CA 1
ATOM 731 C C . LYS A 1 91 ? -3.599 3.657 1.998 1.00 91.94 91 LYS A C 1
ATOM 733 O O . LYS A 1 91 ? -4.478 3.845 2.838 1.00 91.94 91 LYS A O 1
ATOM 738 N N . GLY A 1 92 ? -3.792 3.834 0.694 1.00 93.81 92 GLY A N 1
ATOM 739 C CA . GLY A 1 92 ? -5.063 4.222 0.095 1.00 93.81 92 GLY A CA 1
ATOM 740 C C . GLY A 1 92 ? -6.174 3.224 0.416 1.00 93.81 92 GLY A C 1
ATOM 741 O O . GLY A 1 92 ? -7.228 3.628 0.910 1.00 93.81 92 GLY A O 1
ATOM 742 N N . GLN A 1 93 ? -5.920 1.926 0.234 1.00 93.88 93 GLN A N 1
ATOM 743 C CA . GLN A 1 93 ? -6.880 0.870 0.567 1.00 93.88 93 GLN A CA 1
ATOM 744 C C . GLN A 1 93 ? -7.240 0.865 2.058 1.00 93.88 93 GLN A C 1
ATOM 746 O O . GLN A 1 93 ? -8.420 0.777 2.407 1.00 93.88 93 GLN A O 1
ATOM 751 N N . TRP A 1 94 ? -6.265 1.043 2.954 1.00 92.88 94 TRP A N 1
ATOM 752 C CA . TRP A 1 94 ? -6.534 1.150 4.392 1.00 92.88 94 TRP A CA 1
ATOM 753 C C . TRP A 1 94 ? -7.374 2.378 4.747 1.00 92.88 94 TRP A C 1
ATOM 755 O O . TRP A 1 94 ? -8.298 2.274 5.556 1.00 92.88 94 TRP A O 1
ATOM 765 N N . ILE A 1 95 ? -7.101 3.533 4.136 1.00 92.69 95 ILE A N 1
ATOM 766 C CA . ILE A 1 95 ? -7.887 4.758 4.341 1.00 92.69 95 ILE A CA 1
ATOM 767 C C . ILE A 1 95 ? -9.332 4.551 3.878 1.00 92.69 95 ILE A C 1
ATOM 769 O O . ILE A 1 95 ? -10.266 4.869 4.620 1.00 92.69 95 ILE A O 1
ATOM 773 N N . GLN A 1 96 ? -9.529 3.984 2.686 1.00 94.88 96 GLN A N 1
ATOM 774 C CA . GLN A 1 96 ? -10.860 3.695 2.150 1.00 94.88 96 GLN A CA 1
ATOM 775 C C . GLN A 1 96 ? -11.613 2.694 3.029 1.00 94.88 96 GLN A C 1
ATOM 777 O O . GLN A 1 96 ? -12.771 2.930 3.377 1.00 94.88 96 GLN A O 1
ATOM 782 N N . THR A 1 97 ? -10.939 1.632 3.472 1.00 94.25 97 THR A N 1
ATOM 783 C CA . THR A 1 97 ? -11.508 0.622 4.374 1.00 94.25 97 THR A CA 1
ATOM 784 C C . THR A 1 97 ? -11.945 1.253 5.694 1.00 94.25 97 THR A C 1
ATOM 786 O O . THR A 1 97 ? -13.103 1.119 6.088 1.00 94.25 97 THR A O 1
ATOM 789 N N . LYS A 1 98 ? -11.071 2.027 6.354 1.00 93.50 98 LYS A N 1
ATOM 790 C CA . LYS A 1 98 ? -11.408 2.746 7.596 1.00 93.50 98 LYS A CA 1
ATOM 791 C C . LYS A 1 98 ? -12.583 3.705 7.403 1.00 93.50 98 LYS A C 1
ATOM 793 O O . LYS A 1 98 ? -13.456 3.779 8.265 1.00 93.50 98 LYS A O 1
ATOM 798 N N . SER A 1 99 ? -12.625 4.418 6.277 1.00 95.00 99 SER A N 1
ATOM 799 C CA . SER A 1 99 ? -13.729 5.319 5.932 1.00 95.00 99 SER A CA 1
ATOM 800 C C . SER A 1 99 ? -15.052 4.561 5.798 1.00 95.00 99 SER A C 1
ATOM 802 O O . SER A 1 99 ? -16.056 4.949 6.402 1.00 95.00 99 SER A O 1
ATOM 804 N N . LYS A 1 100 ? -15.043 3.424 5.091 1.00 96.56 100 LYS A N 1
ATOM 805 C CA . LYS A 1 100 ? -16.234 2.594 4.907 1.00 96.56 100 LYS A CA 1
ATOM 806 C C . LYS A 1 100 ? -16.730 2.002 6.223 1.00 96.56 100 LYS A C 1
ATOM 808 O O . LYS A 1 100 ? -17.918 2.098 6.518 1.00 96.56 100 LYS A O 1
ATOM 813 N N . VAL A 1 101 ? -15.831 1.453 7.041 1.00 94.94 101 VAL A N 1
ATOM 814 C CA . VAL A 1 101 ? -16.180 0.913 8.365 1.00 94.94 101 VAL A CA 1
ATOM 815 C C . VAL A 1 101 ? -16.757 2.017 9.253 1.00 94.94 101 VAL A C 1
ATOM 817 O O . VAL A 1 101 ? -17.801 1.826 9.871 1.00 94.94 101 VAL A O 1
ATOM 820 N N . ARG A 1 102 ? -16.157 3.214 9.256 1.00 94.56 102 ARG A N 1
ATOM 821 C CA . ARG A 1 102 ? -16.679 4.370 9.998 1.00 94.56 102 ARG A CA 1
ATOM 822 C C . ARG A 1 102 ? -18.093 4.762 9.560 1.00 94.56 102 ARG A C 1
ATOM 824 O O . ARG A 1 102 ? -18.914 5.083 10.419 1.00 94.56 102 ARG A O 1
ATOM 831 N N . GLN A 1 103 ? -18.373 4.747 8.256 1.00 95.56 103 GLN A N 1
ATOM 832 C CA . GLN A 1 103 ? -19.712 5.007 7.721 1.00 95.56 103 GLN A CA 1
ATOM 833 C C . GLN A 1 103 ? -20.719 3.968 8.235 1.00 95.56 103 GLN A C 1
ATOM 835 O O . GLN A 1 103 ? -21.782 4.342 8.725 1.00 95.56 103 GLN A O 1
ATOM 840 N N . LEU A 1 104 ? -20.365 2.680 8.174 1.00 95.62 104 LEU A N 1
ATOM 841 C CA . LEU A 1 104 ? -21.221 1.580 8.629 1.00 95.62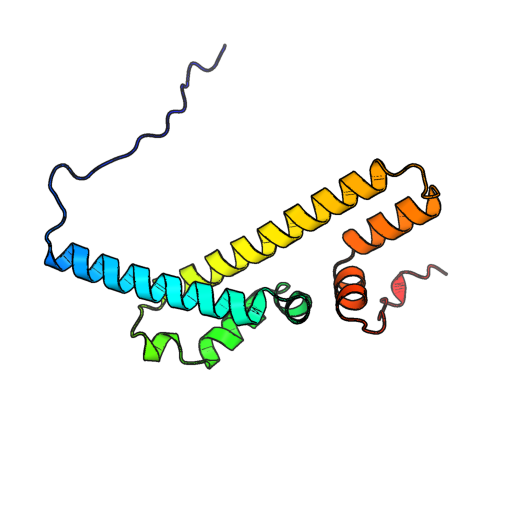 104 LEU A CA 1
ATOM 842 C C . LEU A 1 104 ? -21.492 1.637 10.139 1.00 95.62 104 LEU A C 1
ATOM 844 O O . LEU A 1 104 ? -22.628 1.443 10.552 1.00 95.62 104 LEU A O 1
ATOM 848 N N . ILE A 1 105 ? -20.495 1.988 10.958 1.00 93.81 105 ILE A N 1
ATOM 849 C CA . ILE A 1 105 ? -20.679 2.208 12.405 1.00 93.81 105 ILE A CA 1
ATOM 850 C C . ILE A 1 105 ? -21.686 3.333 12.668 1.00 93.81 105 ILE A C 1
ATOM 852 O O . ILE A 1 105 ? -22.489 3.251 13.594 1.00 93.81 105 ILE A O 1
ATOM 856 N N . GLY A 1 106 ? -21.630 4.410 11.879 1.00 91.06 106 GLY A N 1
ATOM 857 C CA . GLY A 1 106 ? -22.562 5.528 12.008 1.00 91.06 106 GLY A CA 1
ATOM 858 C C . GLY A 1 106 ? -24.004 5.142 11.687 1.00 91.06 106 GLY A C 1
ATOM 859 O O . GLY A 1 106 ? -24.900 5.556 12.416 1.00 91.06 106 GLY A O 1
ATOM 860 N N . ALA A 1 107 ? -24.194 4.345 10.634 1.00 93.81 107 ALA A N 1
ATOM 861 C CA . ALA A 1 107 ? -25.500 3.909 10.143 1.00 93.81 107 ALA A CA 1
ATOM 862 C C . ALA A 1 107 ? -26.106 2.723 10.915 1.00 93.81 107 ALA A C 1
ATOM 864 O O . ALA A 1 107 ? -27.265 2.397 10.701 1.00 93.81 107 ALA A O 1
ATOM 865 N N . ASN A 1 108 ? -25.331 2.044 11.764 1.00 93.56 108 ASN A N 1
ATOM 866 C CA . ASN A 1 108 ? -25.828 0.911 12.534 1.00 93.56 108 ASN A CA 1
ATOM 867 C C . ASN A 1 108 ? -26.563 1.396 13.793 1.00 93.56 108 ASN A C 1
ATOM 869 O O . ASN A 1 108 ? -25.944 1.970 14.691 1.00 93.56 108 ASN A O 1
ATOM 873 N N . ASP A 1 109 ? -27.868 1.148 13.870 1.00 93.06 109 ASP A N 1
ATOM 874 C CA . ASP A 1 109 ? -28.714 1.544 15.003 1.00 93.06 109 ASP A CA 1
ATOM 875 C C . ASP A 1 109 ? -28.598 0.608 16.214 1.00 93.06 109 ASP A C 1
ATOM 877 O O . ASP A 1 109 ? -28.990 0.986 17.313 1.00 93.06 109 ASP A O 1
ATOM 881 N N . ASN A 1 110 ? -27.981 -0.567 16.052 1.00 95.50 110 ASN A N 1
ATOM 882 C CA . ASN A 1 110 ? -27.816 -1.541 17.136 1.00 95.50 110 ASN A CA 1
ATOM 883 C C . ASN A 1 110 ? -26.685 -1.186 18.114 1.00 95.50 110 ASN A C 1
ATOM 885 O O . ASN A 1 110 ? -26.543 -1.861 19.127 1.00 95.50 110 ASN A O 1
ATOM 889 N N . PHE A 1 111 ? -25.863 -0.176 17.808 1.00 93.62 111 PHE A N 1
ATOM 890 C CA . PHE A 1 111 ? -24.775 0.255 18.686 1.00 93.62 111 PHE A CA 1
ATOM 891 C C . PHE A 1 111 ? -25.181 1.432 19.565 1.00 93.62 111 PHE A C 1
ATOM 893 O O . PHE A 1 111 ? -25.759 2.412 19.075 1.00 93.62 111 PHE A O 1
ATOM 900 N N . THR A 1 112 ? -24.765 1.397 20.829 1.00 94.38 112 THR A N 1
ATOM 901 C CA . THR A 1 112 ? -24.924 2.537 21.736 1.00 94.38 112 THR A CA 1
ATOM 902 C C . THR A 1 112 ? -24.024 3.712 21.320 1.00 94.38 112 THR A C 1
ATOM 904 O O . THR A 1 112 ? -23.053 3.543 20.564 1.00 94.38 112 THR A O 1
ATOM 907 N N . PRO A 1 113 ? -24.307 4.942 21.787 1.00 92.75 113 PRO A N 1
ATOM 908 C CA . PRO A 1 113 ? -23.424 6.086 21.567 1.00 92.75 113 PRO A CA 1
ATOM 909 C C . PRO A 1 113 ? -21.977 5.842 22.029 1.00 92.75 113 PRO A C 1
ATOM 911 O O . PRO A 1 113 ? -21.037 6.248 21.338 1.00 92.75 113 PRO A O 1
ATOM 914 N N . GLU A 1 114 ? -21.793 5.148 23.152 1.00 92.88 114 GLU A N 1
ATOM 915 C CA . GLU A 1 114 ? -20.495 4.805 23.741 1.00 92.88 114 GLU A CA 1
ATOM 916 C C . GLU A 1 114 ? -19.733 3.810 22.858 1.00 92.88 114 GLU A C 1
ATOM 918 O O . GLU A 1 114 ? -18.562 4.030 22.542 1.00 92.88 114 GLU A O 1
ATOM 923 N N . GLU A 1 115 ? -20.405 2.763 22.372 1.00 93.25 115 GLU A N 1
ATOM 924 C CA . GLU A 1 115 ? -19.824 1.783 21.447 1.00 93.25 115 GLU A CA 1
ATOM 925 C C . GLU A 1 115 ? -19.417 2.439 20.122 1.00 93.25 115 GLU A C 1
ATOM 927 O O . GLU A 1 115 ? -18.302 2.245 19.626 1.00 93.25 115 GLU A O 1
ATOM 932 N N . LYS A 1 116 ? -20.283 3.299 19.567 1.00 92.62 116 LYS A N 1
ATOM 933 C CA . LYS A 1 116 ? -19.970 4.084 18.363 1.00 92.62 116 LYS A CA 1
ATOM 934 C C . LYS A 1 116 ? -18.752 4.977 18.586 1.00 92.62 116 LYS A C 1
ATOM 936 O O . LYS A 1 116 ? -17.932 5.127 17.675 1.00 92.62 116 LYS A O 1
ATOM 941 N N . HIS A 1 117 ? -18.627 5.591 19.761 1.00 92.00 117 HIS A N 1
ATOM 942 C CA . HIS A 1 117 ? -17.470 6.410 20.111 1.00 92.00 117 HIS A CA 1
ATOM 943 C C . HIS A 1 117 ? -16.190 5.568 20.186 1.00 92.00 117 HIS A C 1
ATOM 945 O O . HIS A 1 117 ? -15.203 5.909 19.529 1.00 92.00 117 HIS A O 1
ATOM 951 N N . TYR A 1 118 ? -16.229 4.440 20.899 1.00 92.06 118 TYR A N 1
ATOM 952 C CA . TYR A 1 118 ? -15.101 3.520 21.033 1.00 92.06 118 TYR A CA 1
ATOM 953 C C . TYR A 1 118 ? -14.600 3.017 19.673 1.00 92.06 118 TYR A C 1
ATOM 955 O O . TYR A 1 118 ? -13.413 3.130 19.362 1.00 92.06 118 TYR A O 1
ATOM 963 N N . LEU A 1 119 ? -15.498 2.550 18.802 1.00 93.12 119 LEU A N 1
ATOM 964 C CA . LEU A 1 119 ? -15.117 2.054 17.477 1.00 93.12 119 LEU A CA 1
ATOM 965 C C . LEU A 1 119 ? -14.491 3.157 16.606 1.00 93.12 119 LEU A C 1
ATOM 967 O O . LEU A 1 119 ? -13.509 2.923 15.900 1.00 93.12 119 LEU A O 1
ATOM 971 N N . ARG A 1 120 ? -15.002 4.394 16.678 1.00 92.38 120 ARG A N 1
ATOM 972 C CA . ARG A 1 120 ? -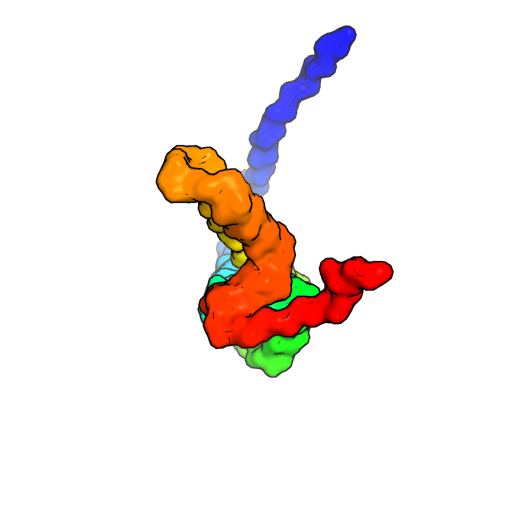14.398 5.545 15.978 1.00 92.38 120 ARG A CA 1
ATOM 973 C C . ARG A 1 120 ? -13.015 5.887 16.530 1.00 92.38 120 ARG A C 1
ATOM 975 O O . ARG A 1 120 ? -12.132 6.240 15.747 1.00 92.38 120 ARG A O 1
ATOM 982 N N . PHE A 1 121 ? -12.825 5.783 17.844 1.00 90.88 121 PHE A N 1
ATOM 983 C CA . PHE A 1 121 ? -11.529 5.970 18.489 1.00 90.88 121 PHE A CA 1
ATOM 984 C C . PHE A 1 121 ? -10.516 4.925 18.007 1.00 90.88 121 PHE A C 1
ATOM 986 O O . PHE A 1 121 ? -9.436 5.298 17.544 1.00 90.88 121 PHE A O 1
ATOM 993 N N . VAL A 1 122 ? -10.898 3.643 18.001 1.00 91.62 122 VAL A N 1
ATOM 994 C CA . VAL A 1 122 ? -10.065 2.540 17.497 1.00 91.62 122 VAL A CA 1
ATOM 995 C C . VAL A 1 122 ? -9.629 2.782 16.052 1.00 91.62 122 VAL A C 1
ATOM 997 O O . VAL A 1 122 ? -8.451 2.644 15.739 1.00 91.62 122 VAL A O 1
ATOM 1000 N N . LEU A 1 123 ? -10.538 3.203 15.167 1.00 91.50 123 LEU A N 1
ATOM 1001 C CA . LEU A 1 123 ? -10.194 3.487 13.766 1.00 91.50 123 LEU A CA 1
ATOM 1002 C C . LEU A 1 123 ? -9.219 4.667 13.606 1.00 91.50 123 LEU A C 1
ATOM 1004 O O . LEU A 1 123 ? -8.432 4.692 12.651 1.00 91.50 123 LEU A O 1
ATOM 1008 N N . LYS A 1 124 ? -9.279 5.645 14.520 1.00 88.56 124 LYS A N 1
ATOM 1009 C CA . 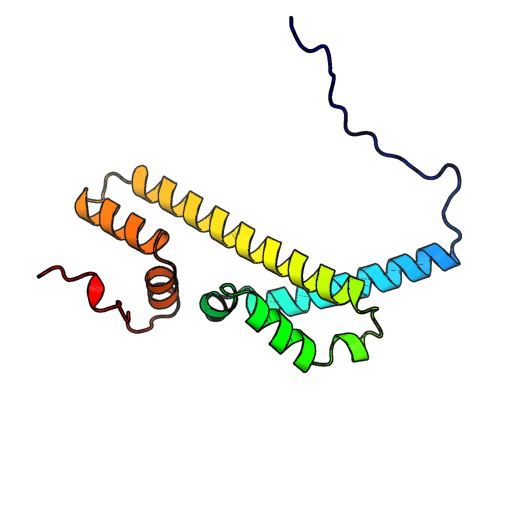LYS A 1 124 ? -8.452 6.860 14.499 1.00 88.56 124 LYS A CA 1
ATOM 1010 C C . LYS A 1 124 ? -7.044 6.612 15.042 1.00 88.56 124 LYS A C 1
ATOM 1012 O O . LYS A 1 124 ? -6.082 7.131 14.479 1.00 88.56 124 LYS A O 1
ATOM 1017 N N . VAL A 1 125 ? -6.908 5.844 16.121 1.00 88.44 125 VAL A N 1
ATOM 1018 C CA . VAL A 1 125 ? -5.619 5.600 16.780 1.00 88.44 125 VAL A CA 1
ATOM 1019 C C . VAL A 1 125 ? -4.915 4.412 16.124 1.00 88.44 125 VAL A C 1
ATOM 1021 O O . VAL A 1 125 ? -5.270 3.261 16.354 1.00 88.44 125 VAL A O 1
ATOM 1024 N N . ASN A 1 126 ? -3.878 4.681 15.323 1.00 83.44 126 ASN A N 1
ATOM 1025 C CA . ASN A 1 126 ? -3.171 3.646 14.554 1.00 83.44 126 ASN A CA 1
ATOM 1026 C C . ASN A 1 126 ? -2.604 2.510 15.420 1.00 83.44 126 ASN A C 1
ATOM 1028 O O . ASN A 1 126 ? -2.656 1.358 14.993 1.00 83.44 126 ASN A O 1
ATOM 1032 N N . ASN A 1 127 ? -2.109 2.808 16.625 1.00 84.06 127 ASN A N 1
ATOM 1033 C CA . ASN A 1 127 ? -1.584 1.784 17.533 1.00 84.06 127 ASN A CA 1
ATOM 1034 C C . ASN A 1 127 ? -2.693 0.837 18.004 1.00 84.06 127 ASN A C 1
ATOM 1036 O O . ASN A 1 127 ? -2.527 -0.375 17.924 1.00 84.06 127 ASN A O 1
ATOM 1040 N N . ALA A 1 128 ? -3.841 1.384 18.418 1.00 86.25 128 ALA A N 1
ATOM 1041 C CA . ALA A 1 128 ? -5.002 0.595 18.822 1.00 86.25 128 ALA A CA 1
ATOM 1042 C C . ALA A 1 128 ? -5.545 -0.238 17.6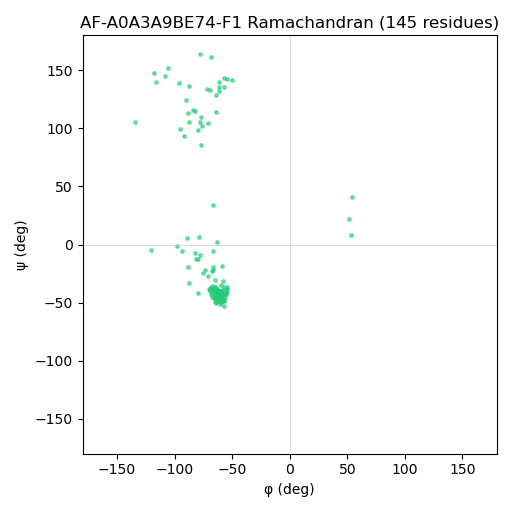54 1.00 86.25 128 ALA A C 1
ATOM 1044 O O . ALA A 1 128 ? -5.757 -1.437 17.796 1.00 86.25 128 ALA A O 1
ATOM 1045 N N . PHE A 1 129 ? -5.689 0.378 16.477 1.00 88.56 129 PHE A N 1
ATOM 1046 C CA . PHE A 1 129 ? -6.117 -0.303 15.256 1.00 88.56 129 PHE A CA 1
ATOM 1047 C C . PHE A 1 129 ? -5.205 -1.483 14.898 1.00 88.56 129 PHE A C 1
ATOM 1049 O O . PHE A 1 129 ? -5.679 -2.581 14.620 1.00 88.56 129 PHE A O 1
ATOM 1056 N N . THR A 1 130 ? -3.889 -1.260 14.931 1.00 88.81 130 THR A N 1
ATOM 1057 C CA . THR A 1 130 ? -2.891 -2.281 14.588 1.00 88.81 130 THR A CA 1
ATOM 1058 C C . THR A 1 130 ? -2.873 -3.406 15.617 1.00 88.81 130 THR A C 1
ATOM 1060 O O . THR A 1 130 ? -2.817 -4.567 15.223 1.00 88.81 130 THR A O 1
ATOM 1063 N N . ALA A 1 131 ? -2.955 -3.076 16.909 1.00 89.12 131 ALA A N 1
ATOM 1064 C CA . ALA A 1 131 ? -2.981 -4.057 17.989 1.00 89.12 131 ALA A CA 1
ATOM 1065 C C . ALA A 1 131 ? -4.222 -4.956 17.904 1.00 89.12 131 ALA A C 1
ATOM 1067 O O . ALA A 1 131 ? -4.094 -6.175 17.930 1.00 89.12 131 ALA A O 1
ATOM 1068 N N . ILE A 1 132 ? -5.405 -4.365 17.696 1.00 90.19 132 ILE A N 1
ATOM 1069 C CA . ILE A 1 132 ? -6.667 -5.110 17.577 1.00 90.19 132 ILE A CA 1
ATOM 1070 C C . ILE A 1 132 ? -6.643 -6.047 16.368 1.00 90.19 132 ILE A C 1
ATOM 1072 O O . ILE A 1 132 ? -6.976 -7.221 16.504 1.00 90.19 132 ILE A O 1
ATOM 1076 N N . LEU A 1 133 ? -6.213 -5.565 15.196 1.00 90.62 133 LEU A N 1
ATOM 1077 C CA . LEU A 1 133 ? -6.160 -6.410 14.000 1.00 90.62 133 LEU A CA 1
ATOM 1078 C C . LEU A 1 133 ? -5.153 -7.554 14.131 1.00 90.62 133 LEU A C 1
ATOM 1080 O O . LEU A 1 133 ? -5.426 -8.650 13.656 1.00 90.62 133 LEU A O 1
ATOM 1084 N N . ASN A 1 134 ? -4.016 -7.317 14.787 1.00 89.56 134 ASN A N 1
ATOM 1085 C CA . ASN A 1 134 ? -2.974 -8.327 14.971 1.00 89.56 134 ASN A CA 1
ATOM 1086 C C . ASN A 1 134 ? -3.142 -9.175 16.239 1.00 89.56 134 ASN A C 1
ATOM 1088 O O . ASN A 1 134 ? -2.255 -9.972 16.531 1.00 89.56 134 ASN A O 1
ATOM 1092 N N . GLN A 1 135 ? -4.242 -9.014 16.984 1.00 87.69 135 GLN A N 1
ATOM 1093 C CA . GLN A 1 135 ? -4.487 -9.714 18.253 1.00 87.69 135 GLN A CA 1
ATOM 1094 C C . GLN A 1 135 ? -3.333 -9.536 19.258 1.00 87.69 135 GLN A C 1
ATOM 1096 O O . GLN A 1 135 ? -2.907 -10.476 19.924 1.00 87.69 135 GLN A O 1
ATOM 1101 N N . GLN A 1 136 ? -2.794 -8.319 19.335 1.00 85.75 136 GLN A N 1
ATOM 1102 C CA . GLN A 1 136 ? -1.698 -7.953 20.230 1.00 85.75 136 GLN A CA 1
ATOM 1103 C C . GLN A 1 136 ? -2.202 -7.115 21.404 1.00 85.75 136 GLN A C 1
ATOM 1105 O O . GLN A 1 136 ? -3.152 -6.341 21.267 1.00 85.75 136 GLN A O 1
ATOM 1110 N N . ASP A 1 137 ? -1.502 -7.208 22.535 1.00 78.06 137 ASP A N 1
ATOM 1111 C CA . ASP A 1 137 ? -1.800 -6.392 23.709 1.00 78.06 137 ASP A CA 1
ATOM 1112 C C . ASP A 1 137 ? -1.632 -4.900 23.414 1.00 78.06 137 ASP A C 1
ATOM 1114 O O . ASP A 1 137 ? -0.624 -4.431 22.870 1.00 78.06 137 ASP A O 1
ATOM 1118 N N . LEU A 1 138 ? -2.641 -4.130 23.811 1.00 71.50 138 LEU A N 1
ATOM 1119 C CA . LEU A 1 138 ? -2.710 -2.708 23.534 1.00 71.50 138 LEU A CA 1
ATOM 1120 C C . LEU A 1 138 ? -1.819 -1.946 24.524 1.00 71.50 138 LEU A C 1
ATOM 1122 O O . LEU A 1 138 ? -2.206 -1.653 25.653 1.00 71.50 138 LEU A O 1
ATOM 1126 N N . LYS A 1 139 ? -0.603 -1.598 24.092 1.00 65.56 139 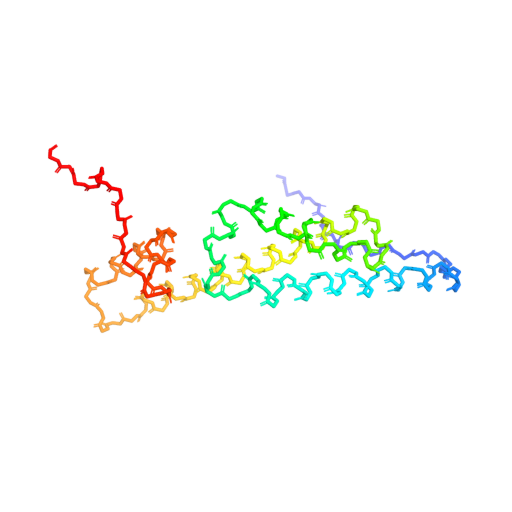LYS A N 1
ATOM 1127 C CA . LYS A 1 139 ? 0.286 -0.700 24.845 1.00 65.56 139 LYS A CA 1
ATOM 1128 C C . LYS A 1 139 ? -0.184 0.746 24.672 1.00 65.56 139 LYS A C 1
ATOM 1130 O O . LYS A 1 139 ? 0.273 1.450 23.771 1.00 65.56 139 LYS A O 1
ATOM 1135 N N . LEU A 1 140 ? -1.132 1.182 25.500 1.00 59.91 140 LEU A N 1
ATOM 1136 C CA . LEU A 1 140 ? -1.493 2.599 25.592 1.00 59.91 140 LEU A CA 1
ATOM 1137 C C . LEU A 1 140 ? -0.334 3.379 26.240 1.00 59.91 140 LEU A C 1
ATOM 1139 O O . LEU A 1 140 ? 0.183 2.935 27.268 1.00 59.91 140 LEU A O 1
ATOM 1143 N N . PRO A 1 141 ? 0.087 4.529 25.678 1.00 55.81 141 PRO A N 1
ATOM 1144 C CA . PRO A 1 141 ? 0.946 5.465 26.394 1.00 55.81 141 PRO A CA 1
ATOM 1145 C C . PRO A 1 141 ? 0.255 5.878 27.699 1.00 55.81 141 PRO A C 1
ATOM 1147 O O . PRO A 1 141 ? -0.945 6.152 27.695 1.00 55.81 141 PRO A O 1
ATOM 1150 N N . ARG A 1 142 ? 0.998 5.901 28.812 1.00 52.41 142 ARG A N 1
ATOM 1151 C CA . ARG A 1 142 ? 0.462 6.209 30.152 1.00 52.41 142 ARG A CA 1
ATOM 1152 C C . ARG A 1 142 ? -0.195 7.598 30.251 1.00 52.41 142 ARG A C 1
ATOM 1154 O O . ARG A 1 142 ? -1.043 7.777 31.112 1.00 52.41 142 ARG A O 1
ATOM 1161 N N . ASP A 1 143 ? 0.086 8.510 29.322 1.00 50.22 143 ASP A N 1
ATOM 1162 C CA . ASP A 1 143 ? -0.347 9.918 29.369 1.00 50.22 143 ASP A CA 1
ATOM 1163 C C . ASP A 1 143 ? -1.812 10.181 28.961 1.00 50.22 143 ASP A C 1
ATOM 1165 O O . ASP A 1 143 ? -2.221 11.331 28.829 1.00 50.22 143 ASP A O 1
ATOM 1169 N N . ILE A 1 144 ? -2.622 9.141 28.724 1.00 52.91 144 ILE A N 1
ATOM 1170 C CA . ILE A 1 144 ? -4.073 9.294 28.473 1.00 52.91 144 ILE A CA 1
ATOM 1171 C C . ILE A 1 144 ? -4.882 9.149 29.778 1.00 52.91 144 ILE A C 1
ATOM 1173 O O . ILE A 1 144 ? -6.088 9.389 29.795 1.00 52.91 144 ILE A O 1
ATOM 1177 N N . TRP A 1 145 ? -4.224 8.808 30.887 1.00 36.38 145 TRP A N 1
ATOM 1178 C CA . TRP A 1 145 ? -4.798 8.925 32.222 1.00 36.38 145 TRP A CA 1
ATOM 1179 C C . TRP A 1 145 ? -4.407 10.296 32.767 1.00 36.38 145 TRP A C 1
ATOM 1181 O O . TRP A 1 145 ? -3.308 10.476 33.281 1.00 36.38 145 TRP A O 1
ATOM 1191 N N . GLY A 1 146 ? -5.280 11.284 32.572 1.00 36.38 146 GLY A N 1
ATOM 1192 C CA . GLY A 1 146 ? -5.223 12.493 33.383 1.00 36.38 146 GLY A CA 1
ATOM 1193 C C . GLY A 1 146 ? -5.508 12.109 34.832 1.00 36.38 146 GLY A C 1
ATOM 1194 O O . GLY A 1 146 ? -6.609 11.642 35.125 1.00 36.38 146 GLY A O 1
ATOM 1195 N N . GLU A 1 147 ? -4.507 12.271 35.690 1.00 31.09 147 GLU A N 1
ATOM 1196 C CA . GLU A 1 147 ? -4.715 12.667 37.085 1.00 31.09 147 GLU A CA 1
ATOM 1197 C C . GLU A 1 147 ? -4.684 14.197 37.168 1.00 31.09 147 GLU A C 1
ATOM 1199 O O . GLU A 1 147 ? -3.847 14.810 36.460 1.00 31.09 147 GLU A O 1
#

Solvent-accessible surface area (backbone atoms only — not comparable to full-atom values): 8818 Å² total; per-residue (Å²): 131,83,79,89,72,82,90,70,92,80,81,85,70,73,94,62,81,73,55,71,70,59,47,50,52,52,49,53,50,49,53,51,34,48,52,48,24,49,56,44,45,75,69,47,60,48,69,86,26,51,68,40,63,60,61,59,60,54,53,53,53,53,53,63,71,63,46,51,50,68,77,67,67,50,57,67,68,55,52,52,49,23,50,53,51,40,52,48,52,50,52,48,51,52,52,52,49,51,52,53,53,52,51,51,53,70,72,40,82,89,53,52,74,68,56,44,48,50,56,53,49,35,70,67,39,64,67,51,39,42,18,61,73,61,76,44,84,74,82,69,70,76,82,78,63,81,127

Secondary structure (DSSP, 8-state):
--------------SSPPPHHHHHHHHHHHHHHHHHHHHHHHHHSSGGGHHHHTTTHHHHHHHHHT-HHHHTT--HHHHHHHHHHHHHHHHHHHHHHHHHHHHHHHH-TTS-HHHHHHHHHHHH-HHHHHHHHTT------GGGS--

Mean predicted aligned error: 8.28 Å